Protein AF-A0A087U124-F1 (afdb_monomer_lite)

Secondary structure (DSSP, 8-state):
------------TT-BHHHHHHHHHHHH---GGGEEEEETTEEHHHH--TTSBGGGSPPPBTTBPPEEEE---------S---S-TT--PPPPPP-

Radius of gyration: 20.92 Å; chains: 1; bounding box: 69×28×37 Å

Organism: Stegodyphus mimosarum (NCBI:txid407821)

Foldseek 3Di:
DPDDDDDDDDDDQQDFQLVVLVSCCVPVVAHSVQWFKDWPNDTPVVVDDRGDTNNVPDDADPVTHIDTDGNDPPPPPPPDDPDPPPDDDDPDDDDD

InterPro domains:
  IPR029071 Ubiquitin-like domain superfamily [SSF54236] (4-46)
  IPR041087 TANK binding kinase 1, ubiquitin-like domain [PF18396] (2-76)

Sequence (96 aa):
MNNVKEITLYMKPNKKFQDLKEQIEIQCKVPIEKQYLLLNKSSLETQYDSTMGISVFPATSYAQPLMLIHLERTNVKGSESIPLVSSLVSFPPFPD

pLDDT: mean 76.88, std 16.34, range [34.72, 92.44]

Structure (mmCIF, N/CA/C/O backbone):
data_AF-A0A087U124-F1
#
_entry.id   AF-A0A087U124-F1
#
loop_
_atom_site.group_PDB
_atom_site.id
_atom_site.type_symbol
_atom_site.label_atom_id
_atom_site.label_alt_id
_atom_site.label_comp_id
_atom_site.label_asym_id
_atom_site.label_entity_id
_atom_site.label_seq_id
_atom_site.pdbx_PDB_ins_code
_atom_site.Cartn_x
_atom_site.Cartn_y
_atom_site.Cartn_z
_atom_site.occupancy
_atom_site.B_iso_or_equiv
_atom_site.auth_seq_id
_atom_site.auth_comp_id
_atom_site.auth_asym_id
_atom_site.auth_atom_id
_atom_site.pdbx_PDB_model_num
ATOM 1 N N . MET A 1 1 ? 13.683 -14.920 2.944 1.00 34.72 1 MET A N 1
ATOM 2 C CA . MET A 1 1 ? 12.730 -14.960 1.813 1.00 34.72 1 MET A CA 1
ATOM 3 C C . MET A 1 1 ? 11.787 -13.779 1.953 1.00 34.72 1 MET A C 1
ATOM 5 O O . MET A 1 1 ? 11.015 -13.758 2.903 1.00 34.72 1 MET A O 1
ATOM 9 N N . ASN A 1 2 ? 11.879 -12.784 1.067 1.00 50.22 2 ASN A N 1
ATOM 10 C CA . ASN A 1 2 ? 10.847 -11.750 0.972 1.00 50.22 2 ASN A CA 1
ATOM 11 C C . ASN A 1 2 ? 9.619 -12.406 0.332 1.00 50.22 2 ASN A C 1
ATOM 13 O O . ASN A 1 2 ? 9.661 -12.767 -0.840 1.00 50.22 2 ASN A O 1
ATOM 17 N N . ASN A 1 3 ? 8.569 -12.650 1.117 1.00 59.97 3 ASN A N 1
ATOM 18 C CA . ASN A 1 3 ? 7.318 -13.200 0.601 1.00 59.97 3 ASN A CA 1
ATOM 19 C C . ASN A 1 3 ? 6.584 -12.094 -0.161 1.00 59.97 3 ASN A C 1
ATOM 21 O O . ASN A 1 3 ? 5.964 -11.226 0.449 1.00 59.97 3 ASN A O 1
ATOM 25 N N . VAL A 1 4 ? 6.679 -12.114 -1.490 1.00 69.56 4 VAL A N 1
ATOM 26 C CA . VAL A 1 4 ? 5.866 -11.252 -2.350 1.00 69.56 4 VAL A CA 1
ATOM 27 C C . VAL A 1 4 ? 4.464 -11.851 -2.392 1.00 69.56 4 VAL A C 1
ATOM 29 O O . VAL A 1 4 ? 4.273 -12.953 -2.901 1.00 69.56 4 VAL A O 1
ATOM 32 N N . LYS A 1 5 ? 3.496 -11.144 -1.806 1.00 80.81 5 LYS A N 1
ATOM 33 C CA . LYS A 1 5 ? 2.083 -11.525 -1.809 1.00 80.81 5 LYS A CA 1
ATOM 34 C C . LYS A 1 5 ? 1.308 -10.507 -2.630 1.00 80.81 5 LYS A C 1
ATOM 36 O O . LYS A 1 5 ? 1.348 -9.317 -2.332 1.00 80.81 5 LYS A O 1
ATOM 41 N N . GLU A 1 6 ? 0.598 -10.989 -3.637 1.00 85.00 6 GLU A N 1
ATOM 42 C CA . GLU A 1 6 ? -0.334 -10.177 -4.406 1.00 85.00 6 GLU A CA 1
ATOM 43 C C . GLU A 1 6 ? -1.727 -10.245 -3.775 1.00 85.00 6 GLU A C 1
ATOM 45 O O . GLU A 1 6 ? -2.171 -11.310 -3.337 1.00 85.00 6 GLU A O 1
ATOM 50 N N . ILE A 1 7 ? -2.401 -9.097 -3.696 1.00 86.56 7 ILE A N 1
ATOM 51 C CA . ILE A 1 7 ? -3.781 -8.998 -3.224 1.00 86.56 7 ILE A CA 1
ATOM 52 C C . ILE A 1 7 ? -4.593 -8.112 -4.165 1.00 86.56 7 ILE A C 1
ATOM 54 O O . ILE A 1 7 ? -4.081 -7.143 -4.724 1.00 86.56 7 ILE A O 1
ATOM 58 N N . THR A 1 8 ? -5.879 -8.422 -4.305 1.00 87.31 8 THR A N 1
ATOM 59 C CA . THR A 1 8 ? -6.833 -7.588 -5.039 1.00 87.31 8 THR A CA 1
ATOM 60 C C . THR A 1 8 ? -7.826 -6.992 -4.053 1.00 87.31 8 THR A C 1
ATOM 62 O O . THR A 1 8 ? -8.540 -7.708 -3.352 1.00 87.31 8 THR A O 1
ATOM 65 N N . LEU A 1 9 ? -7.862 -5.664 -3.998 1.00 86.12 9 LEU A N 1
ATOM 66 C CA . LEU A 1 9 ? -8.741 -4.902 -3.119 1.00 86.12 9 LEU A CA 1
ATOM 67 C C . LEU A 1 9 ? -9.938 -4.374 -3.903 1.00 86.12 9 LEU A C 1
ATOM 69 O O . LEU A 1 9 ? -9.785 -3.607 -4.850 1.00 86.12 9 LEU A O 1
ATOM 73 N N . TYR A 1 10 ? -11.138 -4.764 -3.477 1.00 88.00 10 TYR A N 1
ATOM 74 C CA . TYR A 1 10 ? -12.389 -4.261 -4.033 1.00 88.00 10 TYR A CA 1
ATOM 75 C C . TYR A 1 10 ? -12.937 -3.157 -3.135 1.00 88.00 10 TYR A C 1
ATOM 77 O O . TYR A 1 10 ? -13.302 -3.399 -1.985 1.00 88.00 10 TYR A O 1
ATOM 85 N N . MET A 1 11 ? -13.019 -1.937 -3.662 1.00 86.31 11 MET A N 1
ATOM 86 C CA . MET A 1 11 ? -13.532 -0.778 -2.936 1.00 86.31 11 MET A CA 1
ATOM 87 C C . MET A 1 11 ? -14.456 0.068 -3.800 1.00 86.31 11 MET A C 1
ATOM 89 O O . MET A 1 11 ? -14.339 0.117 -5.022 1.00 86.31 11 MET A O 1
ATOM 93 N N . LYS A 1 12 ? -15.385 0.767 -3.141 1.00 88.62 12 LYS A N 1
ATOM 94 C CA . LYS A 1 12 ? -16.229 1.766 -3.802 1.00 88.62 12 LYS A CA 1
ATOM 95 C C . LYS A 1 12 ? -15.400 3.029 -4.088 1.00 88.62 12 LYS A C 1
ATOM 97 O O . LYS A 1 12 ? -14.644 3.441 -3.212 1.00 88.62 12 LYS A O 1
ATOM 102 N N . PRO A 1 13 ? -15.594 3.705 -5.233 1.00 83.62 13 PRO A N 1
ATOM 103 C CA . PRO A 1 13 ? -14.779 4.861 -5.632 1.00 83.62 13 PRO A CA 1
ATOM 104 C C . PRO A 1 13 ? -14.926 6.080 -4.706 1.00 83.62 13 PRO A C 1
ATOM 106 O O . PRO A 1 13 ? -14.012 6.889 -4.604 1.00 83.62 13 PRO A O 1
ATOM 109 N N . ASN A 1 14 ? -16.051 6.187 -3.989 1.00 85.75 14 ASN A N 1
ATOM 110 C CA . ASN A 1 14 ? -16.335 7.288 -3.058 1.00 85.75 14 ASN A CA 1
ATOM 111 C C . ASN A 1 14 ? -15.673 7.111 -1.681 1.00 85.75 14 ASN A C 1
ATOM 113 O O . ASN A 1 14 ? -15.891 7.921 -0.780 1.00 85.75 14 ASN A O 1
ATOM 117 N N . LYS A 1 15 ? -14.941 6.014 -1.480 1.00 88.81 15 LYS A N 1
ATOM 118 C CA . LYS A 1 15 ? -14.196 5.761 -0.249 1.00 88.81 15 LYS A CA 1
ATOM 119 C C . LYS A 1 15 ? -12.931 6.607 -0.206 1.00 88.81 15 LYS A C 1
ATOM 121 O O . LYS A 1 15 ? -12.434 7.029 -1.248 1.00 88.81 15 LYS A O 1
ATOM 126 N N . LYS A 1 16 ? -12.442 6.877 1.000 1.00 91.44 16 LYS A N 1
ATOM 127 C CA . LYS A 1 16 ? -11.283 7.737 1.236 1.00 91.44 16 LYS A CA 1
ATOM 128 C C . LYS A 1 16 ? -9.995 6.926 1.259 1.00 91.44 16 LYS A C 1
ATOM 130 O O . LYS A 1 16 ? -10.019 5.711 1.446 1.00 91.44 16 LYS A O 1
ATOM 135 N N . PHE A 1 17 ? -8.861 7.604 1.137 1.00 89.75 17 PHE A N 1
ATOM 136 C CA . PHE A 1 17 ? -7.549 6.973 1.266 1.00 89.75 17 PHE A CA 1
ATOM 137 C C . PHE A 1 17 ? -7.361 6.264 2.617 1.00 89.75 17 PHE A C 1
ATOM 139 O O . PHE A 1 17 ? -6.771 5.187 2.674 1.00 89.75 17 PHE A O 1
ATOM 146 N N . GLN A 1 18 ? -7.929 6.810 3.695 1.00 90.00 18 GLN A N 1
ATOM 147 C CA . GLN A 1 18 ? -7.939 6.130 4.990 1.00 90.00 18 GLN A CA 1
ATOM 148 C C . GLN A 1 18 ? -8.650 4.765 4.936 1.00 90.00 18 GLN A C 1
ATOM 150 O O . GLN A 1 18 ? -8.108 3.783 5.436 1.00 90.00 18 GLN A O 1
ATOM 155 N N . ASP A 1 19 ? -9.807 4.671 4.266 1.00 91.69 19 ASP A N 1
ATOM 156 C CA . ASP A 1 19 ? -10.521 3.396 4.113 1.00 91.69 19 ASP A CA 1
ATOM 157 C C . ASP A 1 19 ? -9.660 2.357 3.361 1.00 91.69 19 ASP A C 1
ATOM 159 O O . ASP A 1 19 ? -9.758 1.160 3.625 1.00 91.69 19 ASP A O 1
ATOM 163 N N . LEU A 1 20 ? -8.814 2.793 2.415 1.00 90.81 20 LEU A N 1
ATOM 164 C CA . LEU A 1 20 ? -7.896 1.902 1.696 1.00 90.81 20 LEU A CA 1
ATOM 165 C C . LEU A 1 20 ? -6.853 1.311 2.646 1.00 90.81 20 LEU A C 1
ATOM 167 O O . LEU A 1 20 ? -6.627 0.102 2.629 1.00 90.81 20 LEU A O 1
ATOM 171 N N . LYS A 1 21 ? -6.247 2.148 3.492 1.00 91.44 21 LYS A N 1
ATOM 172 C CA . LYS A 1 21 ? -5.262 1.718 4.494 1.00 91.44 21 LYS A CA 1
ATOM 173 C C . LYS A 1 21 ? -5.860 0.730 5.499 1.00 91.44 21 LYS A C 1
ATOM 175 O O . LYS A 1 21 ? -5.237 -0.286 5.805 1.00 91.44 21 LYS A O 1
ATOM 180 N N . GLU A 1 22 ? -7.091 0.972 5.945 1.00 92.44 22 GLU A N 1
ATOM 181 C CA . GLU A 1 22 ? -7.830 0.047 6.816 1.00 92.44 22 GLU A CA 1
ATOM 182 C C . GLU A 1 22 ? -8.079 -1.307 6.130 1.00 92.44 22 GLU A C 1
ATOM 184 O O . GLU A 1 22 ? -7.856 -2.366 6.716 1.00 92.44 22 GLU A O 1
ATOM 189 N N . GLN A 1 23 ? -8.480 -1.309 4.856 1.00 92.00 23 GLN A N 1
ATOM 190 C CA . GLN A 1 23 ? -8.669 -2.559 4.113 1.00 92.00 23 GLN A CA 1
ATOM 191 C C . GLN A 1 23 ? -7.359 -3.331 3.907 1.00 92.00 23 GLN A C 1
ATOM 193 O O . GLN A 1 23 ? -7.339 -4.563 3.997 1.00 92.00 23 GLN A O 1
ATOM 198 N N . ILE A 1 24 ? -6.257 -2.619 3.668 1.00 91.62 24 ILE A N 1
ATOM 199 C CA . ILE A 1 24 ? -4.922 -3.215 3.593 1.00 91.62 24 ILE A CA 1
ATOM 200 C C . ILE A 1 24 ? -4.535 -3.834 4.940 1.00 91.62 24 ILE A C 1
ATOM 202 O O . ILE A 1 24 ? -4.012 -4.948 4.963 1.00 91.62 24 ILE A O 1
ATOM 206 N N . GLU A 1 25 ? -4.828 -3.176 6.061 1.00 92.12 25 GLU A N 1
ATOM 207 C CA . GLU A 1 25 ? -4.556 -3.720 7.394 1.00 92.12 25 GLU A CA 1
ATOM 208 C C . GLU A 1 25 ? -5.313 -5.030 7.625 1.00 92.12 25 GLU A C 1
ATOM 210 O O . GLU A 1 25 ? -4.713 -6.023 8.036 1.00 92.12 25 GLU A O 1
ATOM 215 N N . ILE A 1 26 ? -6.598 -5.074 7.271 1.00 90.62 26 ILE A N 1
ATOM 216 C CA . ILE A 1 26 ? -7.437 -6.269 7.424 1.00 90.62 26 ILE A CA 1
ATOM 217 C C . ILE A 1 26 ? -6.887 -7.448 6.601 1.00 90.62 26 ILE A C 1
ATOM 219 O O . ILE A 1 26 ? -6.807 -8.572 7.104 1.00 90.62 26 ILE A O 1
ATOM 223 N N . GLN A 1 27 ? -6.493 -7.220 5.343 1.00 89.06 27 GLN A N 1
ATOM 224 C CA . GLN A 1 27 ? -6.071 -8.301 4.440 1.00 89.06 27 GLN A CA 1
ATOM 225 C C . GLN A 1 27 ? -4.597 -8.710 4.587 1.00 89.06 27 GLN A C 1
ATOM 227 O O . GLN A 1 27 ? -4.258 -9.896 4.467 1.00 89.06 27 GLN A O 1
ATOM 232 N N . CYS A 1 28 ? -3.710 -7.744 4.823 1.00 87.75 28 CYS A N 1
ATOM 233 C CA . CYS A 1 28 ? -2.266 -7.964 4.919 1.00 87.75 28 CYS A CA 1
ATOM 234 C C . CYS A 1 28 ? -1.778 -8.119 6.359 1.00 87.75 28 CYS A C 1
ATOM 236 O O . CYS A 1 28 ? -0.650 -8.571 6.551 1.00 87.75 28 CYS A O 1
ATOM 238 N N . LYS A 1 29 ? -2.604 -7.781 7.359 1.00 88.69 29 LYS A N 1
ATOM 239 C CA . LYS A 1 29 ? -2.224 -7.725 8.782 1.00 88.69 29 LYS A CA 1
ATOM 240 C C . LYS A 1 29 ? -1.051 -6.776 9.044 1.00 88.69 29 LYS A C 1
ATOM 242 O O . LYS A 1 29 ? -0.246 -7.013 9.941 1.00 88.69 29 LYS A O 1
ATOM 247 N N . VAL A 1 30 ? -0.943 -5.721 8.235 1.00 87.56 30 VAL A N 1
ATOM 248 C CA . VAL A 1 30 ? 0.064 -4.667 8.390 1.00 87.56 30 VAL A CA 1
ATOM 249 C C . VAL A 1 30 ? -0.614 -3.453 9.023 1.00 87.56 30 VAL A C 1
ATOM 251 O O . VAL A 1 30 ? -1.499 -2.887 8.379 1.00 87.56 30 VAL A O 1
ATOM 254 N N . PRO A 1 31 ? -0.220 -3.034 10.239 1.00 90.62 31 PRO A N 1
ATOM 255 C CA . PRO A 1 31 ? -0.804 -1.868 10.897 1.00 90.62 31 PRO A CA 1
ATOM 256 C C . PRO A 1 31 ? -0.654 -0.608 10.054 1.00 90.62 31 PRO A C 1
ATOM 258 O O . PRO A 1 31 ? 0.403 -0.418 9.453 1.00 90.62 31 PRO A O 1
ATOM 261 N N . ILE A 1 32 ? -1.661 0.269 10.049 1.00 89.88 32 ILE A N 1
ATOM 262 C CA . ILE A 1 32 ? -1.692 1.493 9.223 1.00 89.88 32 ILE A CA 1
ATOM 263 C C . ILE A 1 32 ? -0.414 2.331 9.369 1.00 89.88 32 ILE A C 1
ATOM 265 O O . ILE A 1 32 ? 0.149 2.776 8.372 1.00 89.88 32 ILE A O 1
ATOM 269 N N . GLU A 1 33 ? 0.085 2.490 10.595 1.00 88.56 33 GLU A N 1
ATOM 270 C CA . GLU A 1 33 ? 1.306 3.249 10.915 1.00 88.56 33 GLU A CA 1
ATOM 271 C C . GLU A 1 33 ? 2.580 2.663 10.287 1.00 88.56 33 GLU A C 1
ATOM 273 O O . GLU A 1 33 ? 3.590 3.350 10.148 1.00 88.56 33 GLU A O 1
ATOM 278 N N . LYS A 1 34 ? 2.543 1.381 9.916 1.00 88.75 34 LYS A N 1
ATOM 279 C CA . LYS A 1 34 ? 3.653 0.656 9.296 1.00 88.75 34 LYS A CA 1
ATOM 280 C C . LYS A 1 34 ? 3.419 0.374 7.812 1.00 88.75 34 LYS A C 1
ATOM 282 O O . LYS A 1 34 ? 4.207 -0.354 7.205 1.00 88.75 34 LYS A O 1
ATOM 287 N N . GLN A 1 35 ? 2.348 0.897 7.221 1.00 89.81 35 GLN A N 1
ATOM 288 C CA . GLN A 1 35 ? 2.089 0.762 5.793 1.00 89.81 35 GLN A CA 1
ATOM 289 C C . GLN A 1 35 ? 2.774 1.894 5.038 1.00 89.81 35 GLN A C 1
ATOM 291 O O . GLN A 1 35 ? 2.380 3.048 5.160 1.00 89.81 35 GLN A O 1
ATOM 296 N N . TYR A 1 36 ? 3.744 1.559 4.194 1.00 89.75 36 TYR A N 1
ATOM 297 C CA . TYR A 1 36 ? 4.314 2.508 3.249 1.00 89.75 36 TYR A CA 1
ATOM 298 C C . TYR A 1 36 ? 3.894 2.143 1.832 1.00 89.75 36 TYR A C 1
ATOM 300 O O . TYR A 1 36 ? 4.276 1.097 1.303 1.00 89.75 36 TYR A O 1
ATOM 308 N N . LEU A 1 37 ? 3.051 2.987 1.240 1.00 90.12 37 LEU A N 1
ATOM 309 C CA . LEU A 1 37 ? 2.434 2.735 -0.056 1.00 90.12 37 LEU A CA 1
ATOM 310 C C . LEU A 1 37 ? 3.188 3.470 -1.164 1.00 90.12 37 LEU A C 1
ATOM 312 O O . LEU A 1 37 ? 3.322 4.696 -1.134 1.00 90.12 37 LEU A O 1
ATOM 316 N N . LEU A 1 38 ? 3.622 2.715 -2.170 1.00 89.81 38 LEU A N 1
ATOM 317 C CA . LEU A 1 38 ? 4.315 3.226 -3.347 1.00 89.81 38 LEU A CA 1
ATOM 318 C C . LEU A 1 38 ? 3.530 2.930 -4.621 1.00 89.81 38 LEU A C 1
ATOM 320 O O . LEU A 1 38 ? 3.108 1.799 -4.862 1.00 89.81 38 LEU A O 1
ATOM 324 N N . LEU A 1 39 ? 3.429 3.930 -5.488 1.00 87.44 39 LEU A N 1
ATOM 325 C CA . LEU A 1 39 ? 2.907 3.784 -6.841 1.00 87.44 39 LEU A CA 1
ATOM 326 C C . LEU A 1 39 ? 3.837 4.516 -7.804 1.00 87.44 39 LEU A C 1
ATOM 328 O O . LEU A 1 39 ? 4.213 5.659 -7.560 1.00 87.44 39 LEU A O 1
ATOM 332 N N . ASN A 1 40 ? 4.265 3.849 -8.878 1.00 84.12 40 ASN A N 1
ATOM 333 C CA . ASN A 1 40 ? 5.219 4.410 -9.846 1.00 84.12 40 ASN A CA 1
ATOM 334 C C . ASN A 1 40 ? 6.478 5.018 -9.189 1.00 84.12 40 ASN A C 1
ATOM 336 O O . ASN A 1 40 ? 6.945 6.083 -9.586 1.00 84.12 40 ASN A O 1
ATOM 340 N N . LYS A 1 41 ? 7.027 4.339 -8.169 1.00 81.31 41 LYS A N 1
ATOM 341 C CA . LYS A 1 41 ? 8.203 4.773 -7.380 1.00 81.31 41 LYS A CA 1
ATOM 342 C C . LYS A 1 41 ? 7.991 6.053 -6.552 1.00 81.31 41 LYS A C 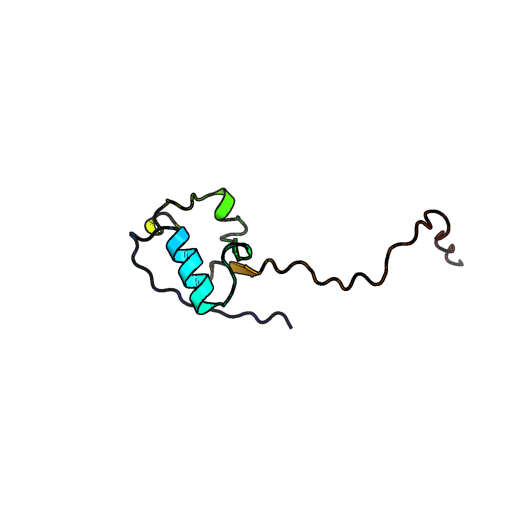1
ATOM 344 O O . LYS A 1 41 ? 8.956 6.576 -6.005 1.00 81.31 41 LYS A O 1
ATOM 349 N N . SER A 1 42 ? 6.756 6.539 -6.442 1.00 85.81 42 SER A N 1
ATOM 350 C CA . SER A 1 42 ? 6.393 7.702 -5.629 1.00 85.81 42 SER A CA 1
ATOM 351 C C . SER A 1 42 ? 5.585 7.281 -4.406 1.00 85.81 42 SER A C 1
ATOM 353 O O . SER A 1 42 ? 4.731 6.397 -4.498 1.00 85.81 42 SER A O 1
ATOM 355 N N . SER A 1 43 ? 5.847 7.924 -3.266 1.00 87.06 43 SER A N 1
ATOM 356 C CA . SER A 1 43 ? 5.048 7.740 -2.052 1.00 87.06 43 SER A CA 1
ATOM 357 C C . SER A 1 43 ? 3.678 8.372 -2.221 1.00 87.06 43 SER A C 1
ATOM 359 O O . SER A 1 43 ? 3.572 9.561 -2.534 1.00 87.06 43 SER A O 1
ATOM 361 N N . LEU A 1 44 ? 2.629 7.589 -1.975 1.00 86.12 44 LEU A N 1
ATOM 362 C CA . LEU A 1 44 ? 1.266 8.115 -2.010 1.00 86.12 44 LEU A CA 1
ATOM 363 C C . LEU A 1 44 ? 1.003 9.082 -0.860 1.00 86.12 44 LEU A C 1
ATOM 365 O O . LEU A 1 44 ? 0.240 10.020 -1.031 1.00 86.12 44 LEU A O 1
ATOM 369 N N . GLU A 1 45 ? 1.675 8.921 0.276 1.00 83.19 45 GLU A N 1
ATOM 370 C CA . GLU A 1 45 ? 1.493 9.812 1.429 1.00 83.19 45 GLU A CA 1
ATOM 371 C C . GLU A 1 45 ? 2.014 11.228 1.171 1.00 83.19 45 GLU A C 1
ATOM 373 O O . GLU A 1 45 ? 1.571 12.179 1.804 1.00 83.19 45 GLU A O 1
ATOM 378 N N . THR A 1 46 ? 2.948 11.385 0.231 1.00 82.00 46 THR A N 1
ATOM 379 C CA . THR A 1 46 ? 3.461 12.700 -0.171 1.00 82.00 46 THR A CA 1
ATOM 380 C C . THR A 1 46 ? 2.542 13.388 -1.178 1.00 82.00 46 THR A C 1
ATOM 382 O O . THR A 1 46 ? 2.551 14.610 -1.280 1.00 82.00 46 THR A O 1
ATOM 385 N N . GLN A 1 47 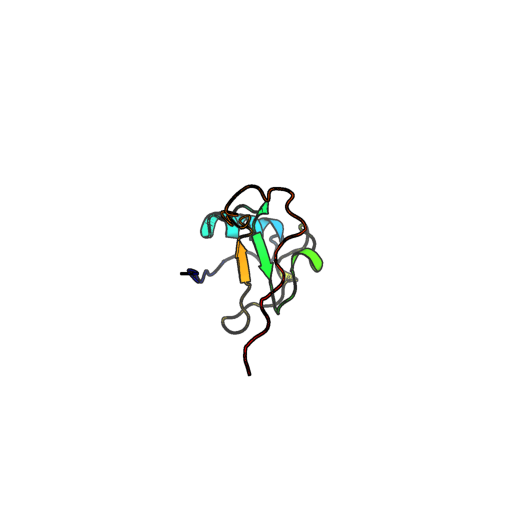? 1.769 12.614 -1.941 1.00 78.88 47 GLN A N 1
ATOM 386 C CA . GLN A 1 47 ? 0.945 13.138 -3.031 1.00 78.88 47 GLN A CA 1
ATOM 387 C C . GLN A 1 47 ? -0.539 13.265 -2.672 1.00 78.88 47 GLN A C 1
ATOM 389 O O . GLN A 1 47 ? -1.239 14.063 -3.293 1.00 78.88 47 GLN A O 1
ATOM 394 N N . TYR A 1 48 ? -1.021 12.502 -1.690 1.00 82.25 48 TYR A N 1
ATOM 395 C CA . TYR A 1 48 ? -2.445 12.360 -1.406 1.00 82.25 48 TYR A CA 1
ATOM 396 C C . TYR A 1 48 ? -2.748 12.529 0.084 1.00 82.25 48 TYR A C 1
ATOM 398 O O . TYR A 1 48 ? -2.092 11.952 0.949 1.00 82.25 48 TYR A O 1
ATOM 4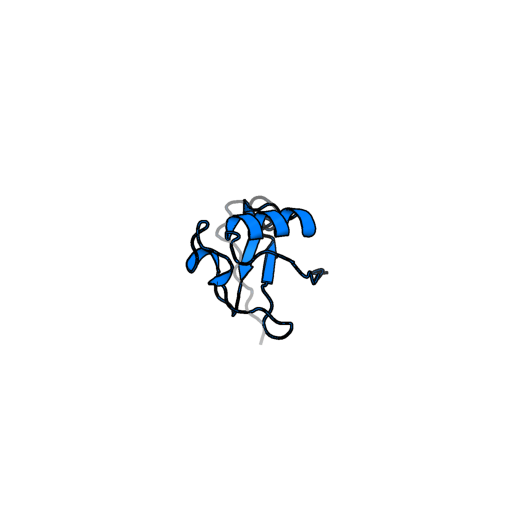06 N N . ASP A 1 49 ? -3.798 13.298 0.369 1.00 83.44 49 ASP A N 1
ATOM 407 C CA . ASP A 1 49 ? -4.325 13.493 1.718 1.00 83.44 49 ASP A CA 1
ATOM 408 C C . ASP A 1 49 ? -5.215 12.302 2.135 1.00 83.44 49 ASP A C 1
ATOM 410 O O . ASP A 1 49 ? -5.903 11.696 1.308 1.00 83.44 49 ASP A O 1
ATOM 414 N N . SER A 1 50 ? -5.257 11.991 3.434 1.00 77.88 50 SER A N 1
ATOM 415 C CA . SER A 1 50 ? -6.101 10.928 4.012 1.00 77.88 50 SER A CA 1
ATOM 416 C C . SER A 1 50 ? -7.595 11.117 3.726 1.00 77.88 50 SER A C 1
ATOM 418 O O . SER A 1 50 ? -8.358 10.147 3.692 1.00 77.88 50 SER A O 1
ATOM 420 N N . THR A 1 51 ? -8.015 12.361 3.499 1.00 81.06 51 THR A N 1
ATOM 421 C CA . THR A 1 51 ? -9.403 12.724 3.197 1.00 81.06 51 THR A CA 1
ATOM 422 C C . THR A 1 51 ? -9.784 12.567 1.724 1.00 81.06 51 THR A C 1
ATOM 424 O O . THR A 1 51 ? -10.978 12.587 1.410 1.00 81.06 51 THR A O 1
ATOM 427 N N . MET A 1 52 ? -8.807 12.385 0.830 1.00 84.50 52 MET A N 1
ATOM 428 C CA . MET A 1 52 ? -9.045 12.318 -0.609 1.00 84.50 52 MET A CA 1
ATOM 429 C C . MET A 1 52 ? -9.742 11.011 -1.004 1.00 84.50 52 MET A C 1
ATOM 431 O O . MET A 1 52 ? -9.474 9.943 -0.450 1.00 84.50 52 MET A O 1
ATOM 435 N N . GLY A 1 53 ? -10.655 11.104 -1.971 1.00 84.94 53 GLY A N 1
ATOM 436 C CA . GLY A 1 53 ? -11.353 9.949 -2.527 1.00 84.94 53 GLY A CA 1
ATOM 437 C C . GLY A 1 53 ? -10.438 9.071 -3.380 1.00 84.94 53 GLY A C 1
ATOM 438 O O . GLY A 1 53 ? -9.567 9.569 -4.093 1.00 84.94 53 GLY A O 1
ATOM 439 N N . ILE A 1 54 ? -10.672 7.760 -3.356 1.00 85.19 54 ILE A N 1
ATOM 440 C CA . ILE A 1 54 ? -9.885 6.772 -4.110 1.00 85.19 54 ILE A CA 1
ATOM 441 C C . ILE A 1 54 ? -10.067 6.935 -5.623 1.00 85.19 54 ILE A C 1
ATOM 443 O O . ILE A 1 54 ? -9.190 6.565 -6.391 1.00 85.19 54 ILE A O 1
ATOM 447 N N . SER A 1 55 ? -11.162 7.549 -6.072 1.00 84.94 55 SER A N 1
ATOM 448 C CA . SER A 1 55 ? -11.380 7.877 -7.486 1.00 84.94 55 SER A CA 1
ATOM 449 C C . SER A 1 55 ? -10.298 8.771 -8.108 1.00 84.94 55 SER A C 1
ATOM 451 O O . SER A 1 55 ? -10.157 8.773 -9.327 1.00 84.94 55 SER A O 1
ATOM 453 N N . VAL A 1 56 ? -9.547 9.525 -7.297 1.00 85.62 56 VAL A N 1
ATOM 454 C CA . VAL A 1 56 ? -8.447 10.394 -7.756 1.00 85.62 56 VAL A CA 1
ATOM 455 C C . VAL A 1 56 ? -7.138 9.610 -7.927 1.00 85.62 56 VAL A C 1
ATOM 457 O O . VAL A 1 56 ? -6.188 10.093 -8.543 1.00 85.62 56 VAL A O 1
ATOM 460 N N . PHE A 1 57 ? -7.072 8.393 -7.387 1.00 83.19 57 PHE A N 1
ATOM 461 C CA . PHE A 1 57 ? -5.875 7.571 -7.443 1.00 83.19 57 PHE A CA 1
ATOM 462 C C . PHE A 1 57 ? -5.703 7.013 -8.858 1.00 83.19 57 PHE A C 1
ATOM 464 O O . PHE A 1 57 ? -6.693 6.710 -9.532 1.00 83.19 57 PHE A O 1
ATOM 471 N N . PRO A 1 58 ? -4.458 6.853 -9.332 1.00 84.12 58 PRO A N 1
ATOM 472 C CA . PRO A 1 58 ? -4.224 6.300 -10.654 1.00 84.12 58 PRO A CA 1
ATOM 473 C C . PRO A 1 58 ? -4.739 4.864 -10.726 1.00 84.12 58 PRO A C 1
ATOM 475 O O . PRO A 1 58 ? -4.692 4.120 -9.744 1.00 84.12 58 PRO A O 1
ATOM 478 N N . ALA A 1 59 ? -5.187 4.460 -11.913 1.00 85.75 59 ALA A N 1
ATOM 479 C CA . ALA A 1 59 ? -5.558 3.076 -12.153 1.00 85.75 59 ALA A CA 1
ATOM 480 C C . ALA A 1 59 ? -4.345 2.163 -11.921 1.00 85.75 59 ALA A C 1
ATOM 482 O O . ALA A 1 59 ? -3.271 2.378 -12.485 1.00 85.75 59 ALA A O 1
ATOM 483 N N . THR A 1 60 ? -4.525 1.139 -11.093 1.00 87.69 60 THR A N 1
ATOM 484 C CA . THR A 1 60 ? -3.514 0.113 -10.846 1.00 87.69 60 THR A CA 1
ATOM 485 C C . THR A 1 60 ? -3.748 -1.073 -11.778 1.00 87.69 60 THR A C 1
ATOM 487 O O . THR A 1 60 ? -4.877 -1.380 -12.163 1.00 87.69 60 THR A O 1
ATOM 490 N N . SER A 1 61 ? -2.672 -1.744 -12.175 1.00 85.38 61 SER A N 1
ATOM 491 C CA . SER A 1 61 ? -2.736 -2.970 -12.979 1.00 85.38 61 SER A CA 1
ATOM 492 C C . SER A 1 61 ? -1.606 -3.914 -12.589 1.00 85.38 61 SER A C 1
ATOM 494 O O . SER A 1 61 ? -0.688 -3.515 -11.877 1.00 85.38 61 SER A O 1
ATOM 496 N N . TYR A 1 62 ? -1.612 -5.139 -13.113 1.00 81.81 62 TYR A N 1
ATOM 497 C CA . TYR A 1 62 ? -0.502 -6.080 -12.933 1.00 81.81 62 TYR A CA 1
ATOM 498 C C . TYR A 1 62 ? 0.858 -5.510 -13.379 1.00 81.81 62 TYR A C 1
ATOM 500 O O . TYR A 1 62 ? 1.886 -5.837 -12.795 1.00 81.81 62 TYR A O 1
ATOM 508 N N . ALA A 1 63 ? 0.878 -4.628 -14.387 1.00 85.44 63 ALA A N 1
ATOM 509 C CA . ALA A 1 63 ? 2.105 -3.982 -14.858 1.00 85.44 63 ALA A CA 1
ATOM 510 C C . ALA A 1 63 ? 2.544 -2.803 -13.969 1.00 85.44 63 ALA A C 1
ATOM 512 O O . ALA A 1 63 ? 3.723 -2.452 -13.938 1.00 85.44 63 ALA A O 1
ATOM 513 N N . GLN A 1 64 ? 1.600 -2.182 -13.260 1.00 86.44 64 GLN A N 1
ATOM 514 C CA . GLN A 1 64 ? 1.823 -1.029 -12.385 1.00 86.44 64 GLN A CA 1
ATOM 515 C C . GLN A 1 64 ? 1.016 -1.203 -11.090 1.00 86.44 64 GLN A C 1
ATOM 517 O O . GLN A 1 64 ? -0.027 -0.560 -10.913 1.00 86.44 64 GLN A O 1
ATOM 522 N N . PRO A 1 65 ? 1.447 -2.120 -10.204 1.00 88.75 65 PRO A N 1
ATOM 523 C CA . PRO A 1 65 ? 0.729 -2.393 -8.975 1.00 88.75 65 PRO A CA 1
ATOM 524 C C . PRO A 1 65 ? 1.003 -1.314 -7.926 1.00 88.75 65 PRO A C 1
ATOM 526 O O . PRO A 1 65 ? 2.047 -0.656 -7.917 1.00 88.75 65 PRO A O 1
ATOM 529 N N . LEU A 1 66 ? 0.069 -1.191 -6.989 1.00 90.06 66 LEU A N 1
ATOM 530 C CA . LEU A 1 66 ? 0.294 -0.497 -5.731 1.00 90.06 66 LEU A CA 1
ATOM 531 C C . LEU A 1 66 ? 1.171 -1.378 -4.833 1.00 90.06 66 LEU A C 1
ATOM 533 O O . LEU A 1 66 ? 0.761 -2.475 -4.454 1.00 90.06 66 LEU A O 1
ATOM 537 N N . MET A 1 67 ? 2.369 -0.915 -4.491 1.00 90.00 67 MET A N 1
ATOM 538 C CA . MET A 1 67 ? 3.290 -1.664 -3.639 1.00 90.00 67 MET A CA 1
ATOM 539 C C . MET A 1 67 ? 3.093 -1.285 -2.173 1.00 90.00 67 MET A C 1
ATOM 541 O O . MET A 1 67 ? 3.192 -0.115 -1.810 1.00 90.00 67 MET A O 1
ATOM 545 N N . LEU A 1 68 ? 2.865 -2.291 -1.328 1.00 89.94 68 LEU A N 1
ATOM 546 C CA . LEU A 1 68 ? 2.878 -2.159 0.125 1.00 89.94 68 LEU A CA 1
ATOM 547 C C . LEU A 1 68 ? 4.248 -2.570 0.666 1.00 89.94 68 LEU A C 1
ATOM 549 O O . LEU A 1 68 ? 4.657 -3.723 0.533 1.00 89.94 68 LEU A O 1
ATOM 553 N N . ILE A 1 69 ? 4.921 -1.639 1.331 1.00 88.06 69 ILE A N 1
ATOM 554 C CA . ILE A 1 69 ? 6.138 -1.892 2.093 1.00 88.06 69 ILE A CA 1
ATOM 555 C C . ILE A 1 69 ? 5.772 -1.876 3.574 1.00 88.06 69 ILE A C 1
ATOM 557 O O . ILE A 1 69 ? 5.263 -0.885 4.093 1.00 88.06 69 ILE A O 1
ATOM 561 N N . HIS A 1 70 ? 6.031 -2.990 4.257 1.00 88.00 70 HIS A N 1
ATOM 562 C CA . HIS A 1 70 ? 5.872 -3.076 5.701 1.00 88.00 70 HIS A CA 1
ATOM 563 C C . HIS A 1 70 ? 7.084 -2.424 6.379 1.00 88.00 70 HIS A C 1
ATOM 565 O O . HIS A 1 70 ? 8.183 -2.981 6.359 1.00 88.00 70 HIS A O 1
ATOM 571 N N . LEU A 1 71 ? 6.879 -1.257 6.988 1.00 84.06 71 LEU A N 1
ATOM 572 C CA . LEU A 1 71 ? 7.862 -0.567 7.822 1.00 84.06 71 LEU A CA 1
ATOM 573 C C . LEU A 1 71 ? 7.972 -1.256 9.192 1.00 84.06 71 LEU A C 1
ATOM 575 O O . LEU A 1 71 ? 7.667 -0.683 10.237 1.00 84.06 71 LEU A O 1
ATOM 579 N N . GLU A 1 72 ? 8.402 -2.513 9.216 1.00 71.62 72 GLU A N 1
ATOM 580 C CA . GLU A 1 72 ? 9.003 -3.047 10.434 1.00 71.62 72 GLU A CA 1
ATOM 581 C C . GLU A 1 72 ? 10.340 -2.333 10.603 1.00 71.62 72 GLU A C 1
ATOM 583 O O . GLU A 1 72 ? 11.149 -2.296 9.670 1.00 71.62 72 GLU A O 1
ATOM 588 N N . ARG A 1 73 ? 10.593 -1.772 11.795 1.00 55.28 73 ARG A N 1
ATOM 589 C CA . ARG A 1 73 ? 11.964 -1.442 12.193 1.00 55.28 73 ARG A CA 1
ATOM 590 C C . ARG A 1 73 ? 12.808 -2.638 11.810 1.00 55.28 73 ARG A C 1
ATOM 592 O O . ARG A 1 73 ? 12.504 -3.756 12.222 1.00 55.28 73 ARG A O 1
ATOM 599 N N . THR A 1 74 ? 13.854 -2.391 11.039 1.00 53.12 74 THR A N 1
ATOM 600 C CA . THR A 1 74 ? 14.950 -3.324 10.880 1.00 53.12 74 THR A CA 1
ATOM 601 C C . THR A 1 74 ? 15.260 -3.892 12.262 1.00 53.12 74 THR A C 1
ATOM 603 O O . THR A 1 74 ? 15.889 -3.225 13.082 1.00 53.12 74 THR A O 1
ATOM 606 N N . ASN A 1 75 ? 14.858 -5.132 12.537 1.00 45.31 75 ASN A N 1
ATOM 607 C CA . ASN A 1 75 ? 15.610 -5.946 13.468 1.00 45.31 75 ASN A CA 1
ATOM 608 C C . ASN A 1 75 ? 16.893 -6.314 12.714 1.00 45.31 75 ASN A C 1
ATOM 610 O O . ASN A 1 75 ? 17.165 -7.470 12.407 1.00 45.31 75 ASN A O 1
ATOM 614 N N . VAL A 1 76 ? 17.715 -5.299 12.418 1.00 50.53 76 VAL A N 1
ATOM 615 C CA . VAL A 1 76 ? 19.120 -5.487 12.693 1.00 50.53 76 VAL A CA 1
ATOM 616 C C . VAL A 1 76 ? 19.109 -5.863 14.167 1.00 50.53 76 VAL A C 1
ATOM 618 O O . VAL A 1 76 ? 18.956 -5.016 15.045 1.00 50.53 76 VAL A O 1
ATOM 621 N N . LYS A 1 77 ? 19.261 -7.157 14.451 1.00 47.34 77 LYS A N 1
ATOM 622 C CA . LYS A 1 77 ? 20.197 -7.532 15.498 1.00 47.34 77 LYS A CA 1
ATOM 623 C C . LYS A 1 77 ? 21.498 -6.837 15.107 1.00 47.34 77 LYS A C 1
ATOM 625 O O . LYS A 1 77 ? 22.332 -7.411 14.417 1.00 47.34 77 LYS A O 1
ATOM 630 N N . GLY A 1 78 ? 21.594 -5.549 15.439 1.00 41.00 78 GLY A N 1
ATOM 631 C CA . GLY A 1 78 ? 22.854 -4.881 15.626 1.00 41.00 78 GLY A CA 1
ATOM 632 C C . GLY A 1 78 ? 23.479 -5.706 16.720 1.00 41.00 78 GLY A C 1
ATOM 633 O O . GLY A 1 78 ? 23.063 -5.635 17.874 1.00 41.00 78 GLY A O 1
ATOM 634 N N . SER A 1 79 ? 24.329 -6.627 16.285 1.00 46.38 79 SER A N 1
ATOM 635 C CA . SER A 1 79 ? 25.364 -7.201 17.106 1.00 46.38 79 SER A CA 1
ATOM 636 C C . SER A 1 79 ? 25.948 -6.046 17.895 1.00 46.38 79 SER A C 1
ATOM 638 O O . SER A 1 79 ? 26.579 -5.176 17.311 1.00 46.38 79 SER A O 1
ATOM 640 N N . GLU A 1 80 ? 25.628 -6.052 19.182 1.00 44.38 80 GLU A N 1
ATOM 641 C CA . GLU A 1 80 ? 26.365 -5.401 20.245 1.00 44.38 80 GLU A CA 1
ATOM 642 C C . GLU A 1 80 ? 26.391 -3.866 20.198 1.00 44.38 80 GLU A C 1
ATOM 644 O O . GLU A 1 80 ? 26.664 -3.199 19.205 1.00 44.38 80 GLU A O 1
ATOM 649 N N . SER A 1 81 ? 26.091 -3.293 21.359 1.00 44.50 81 SER A N 1
ATOM 650 C CA . SER A 1 81 ? 26.628 -2.013 21.806 1.00 44.50 81 SER A CA 1
ATOM 651 C C . SER A 1 81 ? 27.952 -1.693 21.115 1.00 44.50 81 SER A C 1
ATOM 653 O O . SER A 1 81 ? 28.938 -2.359 21.408 1.00 44.50 81 SER A O 1
ATOM 655 N N . ILE A 1 82 ? 27.984 -0.694 20.231 1.00 50.50 82 ILE A N 1
ATOM 656 C CA . ILE A 1 82 ? 29.238 -0.124 19.737 1.00 50.50 82 ILE A CA 1
ATOM 657 C C . ILE A 1 82 ? 29.949 0.421 20.981 1.00 50.50 82 ILE A C 1
ATOM 659 O O . ILE A 1 82 ? 29.489 1.429 21.531 1.00 50.50 82 ILE A O 1
ATOM 663 N N . PRO A 1 83 ? 31.023 -0.216 21.485 1.00 44.94 83 PRO A N 1
ATOM 664 C CA . PRO A 1 83 ? 31.854 0.427 22.473 1.00 44.94 83 PRO A CA 1
ATOM 665 C C . PRO A 1 83 ? 32.592 1.529 21.722 1.00 44.94 83 PRO A C 1
ATOM 667 O O . PRO A 1 83 ? 32.980 1.378 20.564 1.00 44.94 83 PRO A O 1
ATOM 670 N N . LEU A 1 84 ? 32.769 2.653 22.390 1.00 48.19 84 LEU A 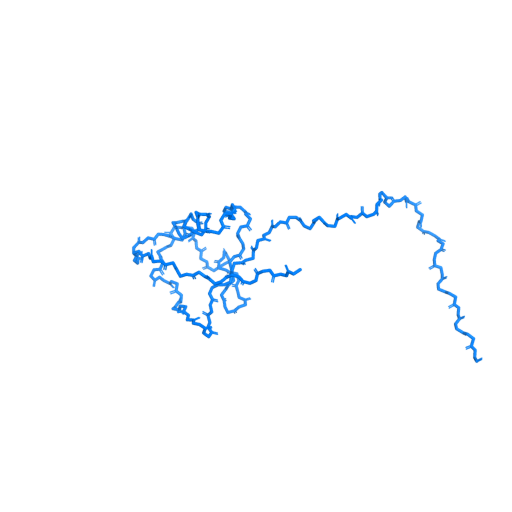N 1
ATOM 671 C CA . LEU A 1 84 ? 33.530 3.800 21.927 1.00 48.19 84 LEU A CA 1
ATOM 672 C C . LEU A 1 84 ? 35.008 3.402 21.682 1.00 48.19 84 LEU A C 1
ATOM 674 O O . LEU A 1 84 ? 35.873 3.674 22.504 1.00 48.19 84 LEU A O 1
ATOM 678 N N . VAL A 1 85 ? 35.326 2.727 20.576 1.00 49.03 85 VAL A N 1
ATOM 679 C CA . VAL A 1 85 ? 36.707 2.427 20.153 1.00 49.03 85 VAL A CA 1
ATOM 680 C C . VAL A 1 85 ? 36.957 3.026 18.777 1.00 49.03 85 VAL A C 1
ATOM 682 O O . VAL A 1 85 ? 37.166 2.360 17.769 1.00 49.03 85 VAL A O 1
ATOM 685 N N . SER A 1 86 ? 36.916 4.353 18.762 1.00 49.00 86 SER A N 1
ATOM 686 C CA . SER A 1 86 ? 37.123 5.215 17.601 1.00 49.00 86 SER A CA 1
ATOM 687 C C . SER A 1 86 ? 38.593 5.312 17.142 1.00 49.00 86 SER A C 1
ATOM 689 O O . SER A 1 86 ? 39.002 6.386 16.706 1.00 49.00 86 SER A O 1
ATOM 691 N N . SER A 1 87 ? 39.427 4.265 17.239 1.00 52.06 87 SER A N 1
ATOM 692 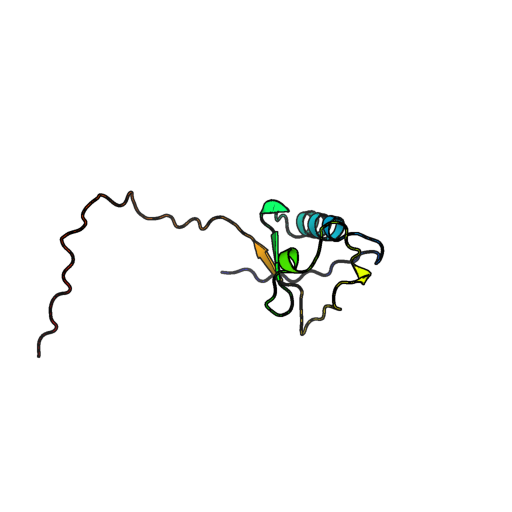C CA . SER A 1 87 ? 40.867 4.453 16.956 1.00 52.06 87 SER A CA 1
ATOM 693 C C . SER A 1 87 ? 41.733 3.256 16.532 1.00 52.06 87 SER A C 1
ATOM 695 O O . SER A 1 87 ? 42.947 3.428 16.535 1.00 52.06 87 SER A O 1
ATOM 697 N N . LEU A 1 88 ? 41.223 2.079 16.126 1.00 53.31 88 LEU A N 1
ATOM 698 C CA . LEU A 1 88 ? 42.135 0.944 15.833 1.00 53.31 88 LEU A CA 1
ATOM 699 C C . LEU A 1 88 ? 41.852 0.051 14.611 1.00 53.31 88 LEU A C 1
ATOM 701 O O . LEU A 1 88 ? 42.363 -1.063 14.561 1.00 53.31 88 LEU A O 1
ATOM 705 N N . VAL A 1 89 ? 41.146 0.507 13.572 1.00 52.59 89 VAL A N 1
ATOM 706 C CA . VAL A 1 89 ? 41.065 -0.285 12.323 1.00 52.59 89 VAL A CA 1
ATOM 707 C C . VAL A 1 89 ? 41.696 0.473 11.161 1.00 52.59 89 VAL A C 1
ATOM 709 O O . VAL A 1 89 ? 41.014 1.028 10.306 1.00 52.59 89 VAL A O 1
ATOM 712 N N . SER A 1 90 ? 43.031 0.503 11.144 1.00 58.16 90 SER A N 1
ATOM 713 C CA . SER A 1 90 ? 43.773 0.718 9.901 1.00 58.16 90 SER A CA 1
ATOM 714 C C . SER A 1 90 ? 43.731 -0.588 9.115 1.00 58.16 90 SER A C 1
ATOM 716 O O . SER A 1 90 ? 44.173 -1.622 9.615 1.00 58.16 90 SER A O 1
ATOM 718 N N . PHE A 1 91 ? 43.193 -0.546 7.897 1.00 63.22 91 PHE A N 1
ATOM 719 C CA . PHE A 1 91 ? 43.346 -1.631 6.928 1.00 63.22 91 PHE A CA 1
ATOM 720 C C . PHE A 1 91 ? 44.841 -1.976 6.783 1.00 63.22 91 PHE A C 1
ATOM 722 O O . PHE A 1 91 ? 45.654 -1.048 6.696 1.00 63.22 91 PHE A O 1
ATOM 729 N N . PRO A 1 92 ? 45.238 -3.261 6.765 1.00 67.94 92 PRO A N 1
ATOM 730 C CA . PRO A 1 92 ? 46.611 -3.609 6.435 1.00 67.94 92 PRO A CA 1
ATOM 731 C C . PRO A 1 92 ? 46.868 -3.291 4.951 1.00 67.94 92 PRO A C 1
ATOM 733 O O . PRO A 1 92 ? 45.975 -3.506 4.126 1.00 67.94 92 PRO A O 1
ATOM 736 N N . PRO A 1 93 ? 48.056 -2.781 4.583 1.00 65.62 93 PRO A N 1
ATOM 737 C CA . PRO A 1 93 ? 48.417 -2.658 3.180 1.00 65.62 93 PRO A CA 1
ATOM 738 C C . PRO A 1 93 ? 48.541 -4.057 2.563 1.00 65.62 93 PRO A C 1
ATOM 740 O O . PRO A 1 93 ? 49.063 -4.983 3.189 1.00 65.62 93 PRO A O 1
ATOM 743 N N . PHE A 1 94 ? 48.025 -4.209 1.344 1.00 59.22 94 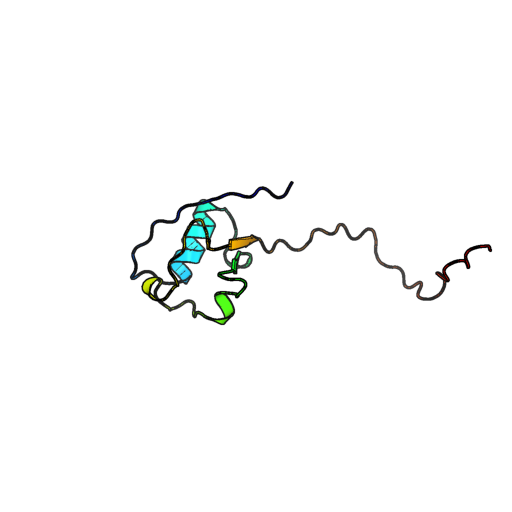PHE A N 1
ATOM 744 C CA . PHE A 1 94 ? 48.194 -5.428 0.558 1.00 59.22 94 PHE A CA 1
ATOM 745 C C . PHE A 1 94 ? 49.674 -5.596 0.176 1.00 59.22 94 PHE A C 1
ATOM 747 O O . PHE A 1 94 ? 50.316 -4.591 -0.132 1.00 59.22 94 PHE A O 1
ATOM 754 N N . PRO A 1 95 ? 50.226 -6.821 0.209 1.00 68.19 95 PRO A N 1
ATOM 755 C CA . PRO A 1 95 ? 51.577 -7.068 -0.280 1.00 68.19 95 PRO A CA 1
ATOM 756 C C . PRO A 1 95 ? 51.616 -6.993 -1.816 1.00 68.19 95 PRO A C 1
ATOM 758 O O . PRO A 1 95 ? 50.644 -7.396 -2.462 1.00 68.19 95 PRO A O 1
ATOM 761 N N . ASP A 1 96 ? 52.725 -6.479 -2.360 1.00 59.00 96 ASP A N 1
ATOM 762 C CA . ASP A 1 96 ? 53.078 -6.547 -3.791 1.00 59.00 96 ASP A CA 1
ATOM 763 C C . ASP A 1 96 ? 53.266 -7.996 -4.279 1.00 59.00 96 ASP A C 1
ATOM 765 O O . ASP A 1 96 ? 53.825 -8.820 -3.512 1.00 59.00 96 ASP A O 1
#